Protein AF-A0A8T5DBQ5-F1 (afdb_monomer_lite)

Secondary structure (DSSP, 8-state):
-HHHHHHHHHHHHHHHHHHHHHHHHHHHHHHHHHHHHHHIIIIIS---TT-

Radius of gyration: 21.61 Å; chains: 1; bounding box: 51×16×52 Å

Structure (mmCIF, N/CA/C/O backbone):
data_AF-A0A8T5DBQ5-F1
#
_entry.id   AF-A0A8T5DBQ5-F1
#
loop_
_atom_site.group_PDB
_atom_site.id
_atom_site.type_symbol
_atom_site.label_atom_id
_atom_site.label_alt_id
_atom_site.label_comp_id
_atom_site.label_asym_id
_atom_site.label_entity_id
_atom_site.label_seq_id
_atom_site.pdbx_PDB_ins_code
_atom_site.Cartn_x
_atom_site.Cartn_y
_atom_site.Cartn_z
_atom_site.occupancy
_atom_site.B_iso_or_equiv
_atom_site.auth_seq_id
_atom_site.auth_comp_id
_atom_site.auth_asym_id
_atom_site.auth_atom_id
_atom_site.pdbx_PDB_model_num
ATOM 1 N N . MET A 1 1 ? 30.936 1.450 -31.540 1.00 62.09 1 MET A N 1
ATOM 2 C CA . MET A 1 1 ? 29.714 2.280 -31.666 1.00 62.09 1 MET A CA 1
ATOM 3 C C . MET A 1 1 ? 28.447 1.483 -31.382 1.00 62.09 1 MET A C 1
ATOM 5 O O . MET A 1 1 ? 27.828 1.766 -30.372 1.00 62.09 1 MET A O 1
ATOM 9 N N . ILE A 1 2 ? 28.104 0.444 -32.156 1.00 70.19 2 ILE A N 1
ATOM 10 C CA . ILE A 1 2 ? 26.889 -0.373 -31.915 1.00 70.19 2 ILE A CA 1
ATOM 11 C C . ILE A 1 2 ? 26.878 -1.014 -30.512 1.00 70.19 2 ILE A C 1
ATOM 13 O O . ILE A 1 2 ? 25.875 -0.945 -29.815 1.00 70.19 2 ILE A O 1
ATOM 17 N N . SER A 1 3 ? 28.021 -1.533 -30.047 1.00 72.00 3 SER A N 1
ATOM 18 C CA . SER A 1 3 ? 28.164 -2.086 -28.687 1.00 72.00 3 SER A CA 1
ATOM 19 C C . SER A 1 3 ? 27.942 -1.066 -27.561 1.00 72.00 3 SER A C 1
ATOM 21 O O . SER A 1 3 ? 27.531 -1.461 -26.480 1.00 72.00 3 SER A O 1
ATOM 23 N N . SER A 1 4 ? 28.221 0.220 -27.795 1.00 71.00 4 SER A N 1
ATOM 24 C CA . SER A 1 4 ? 28.022 1.283 -26.796 1.00 71.00 4 SER A CA 1
ATOM 25 C C . SER A 1 4 ? 26.561 1.718 -26.736 1.00 71.00 4 SER A C 1
ATOM 27 O O . SER A 1 4 ? 26.056 2.003 -25.662 1.00 71.00 4 SER A O 1
ATOM 29 N N . ILE A 1 5 ? 25.872 1.717 -27.881 1.00 70.81 5 ILE A N 1
ATOM 30 C CA . ILE A 1 5 ? 24.430 1.976 -27.948 1.00 70.81 5 ILE A CA 1
ATOM 31 C C . ILE A 1 5 ? 23.668 0.827 -27.275 1.00 70.81 5 ILE A C 1
ATOM 33 O O . ILE A 1 5 ? 22.759 1.070 -26.494 1.00 70.81 5 ILE A O 1
ATOM 37 N N . LEU A 1 6 ? 24.081 -0.423 -27.515 1.00 69.94 6 LEU A N 1
ATOM 38 C CA . LEU A 1 6 ? 23.490 -1.595 -26.863 1.00 69.94 6 LEU A CA 1
ATOM 39 C C . LEU A 1 6 ? 23.696 -1.603 -25.343 1.00 69.94 6 LEU A C 1
ATOM 41 O O . LEU A 1 6 ? 22.778 -2.005 -24.635 1.00 69.94 6 LEU A O 1
ATOM 45 N N . SER A 1 7 ? 24.854 -1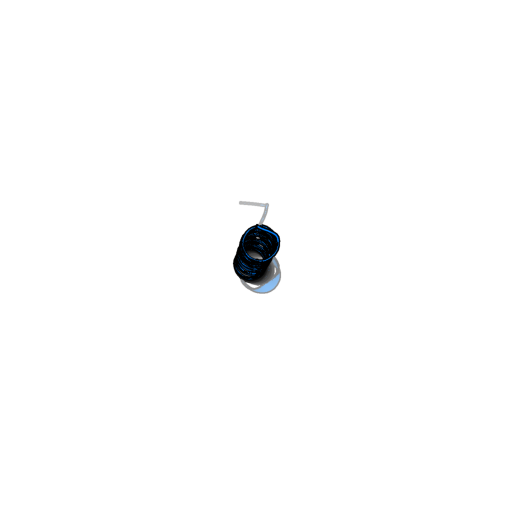.162 -24.833 1.00 71.38 7 SER A N 1
ATOM 46 C CA . SER A 1 7 ? 25.057 -1.094 -23.379 1.00 71.38 7 SER A CA 1
ATOM 47 C C . SER A 1 7 ? 24.247 0.031 -22.736 1.00 71.38 7 SER A C 1
ATOM 49 O O . SER A 1 7 ? 23.655 -0.209 -21.695 1.00 71.38 7 SER A O 1
ATOM 51 N N . MET A 1 8 ? 24.147 1.207 -23.372 1.00 70.62 8 MET A N 1
ATOM 52 C CA . MET A 1 8 ? 23.297 2.299 -22.872 1.00 70.62 8 MET A CA 1
ATOM 53 C C . MET A 1 8 ? 21.818 1.898 -22.828 1.00 70.62 8 MET A C 1
ATOM 55 O O . MET A 1 8 ? 21.148 2.146 -21.835 1.00 70.62 8 MET A O 1
ATOM 59 N N . VAL A 1 9 ? 21.315 1.220 -23.865 1.00 71.50 9 VAL A N 1
ATOM 60 C CA . VAL A 1 9 ? 19.926 0.727 -23.882 1.00 71.50 9 VAL A CA 1
ATOM 61 C C . VAL A 1 9 ? 19.698 -0.341 -22.807 1.00 71.50 9 VAL A C 1
ATOM 63 O O . VAL A 1 9 ? 18.644 -0.367 -22.181 1.00 71.50 9 VAL A O 1
ATOM 66 N N . ALA A 1 10 ? 20.670 -1.226 -22.572 1.00 67.56 10 ALA A N 1
ATOM 67 C CA . ALA A 1 10 ? 20.564 -2.233 -21.518 1.00 67.56 10 ALA A CA 1
ATOM 68 C C . ALA A 1 10 ? 20.565 -1.612 -20.109 1.00 67.56 10 ALA A C 1
ATOM 70 O O . ALA A 1 10 ? 19.843 -2.094 -19.241 1.00 67.56 10 ALA A O 1
ATOM 71 N N . GLU A 1 11 ? 21.343 -0.550 -19.899 1.00 68.88 11 GLU A N 1
ATOM 72 C CA . GLU A 1 11 ? 21.418 0.198 -18.640 1.00 68.88 11 GLU A CA 1
ATOM 73 C C . GLU A 1 11 ? 20.106 0.946 -18.357 1.00 68.88 11 GLU A C 1
ATOM 75 O O . GLU A 1 11 ? 19.537 0.773 -17.285 1.00 68.88 11 GLU A O 1
ATOM 80 N N . GLU A 1 12 ? 19.526 1.634 -19.348 1.00 68.56 12 GLU A N 1
ATOM 81 C CA . GLU A 1 12 ? 18.211 2.285 -19.204 1.00 68.56 12 GLU A CA 1
ATOM 82 C C . GLU A 1 12 ? 17.082 1.291 -18.889 1.00 68.56 12 GLU A C 1
ATOM 84 O O . GLU A 1 12 ? 16.219 1.561 -18.052 1.00 68.56 12 GLU A O 1
ATOM 89 N N . VAL A 1 13 ? 17.074 0.127 -19.548 1.00 70.12 13 VAL A N 1
ATOM 90 C CA . VAL A 1 13 ? 16.075 -0.921 -19.284 1.00 70.12 13 VAL A CA 1
ATOM 91 C C . VAL A 1 13 ? 16.261 -1.512 -17.884 1.00 70.12 13 VAL A C 1
ATOM 93 O O . VAL A 1 13 ? 15.274 -1.822 -17.214 1.00 70.12 13 VAL A O 1
ATOM 96 N N . HIS A 1 14 ? 17.507 -1.659 -17.428 1.00 71.19 14 HIS A N 1
ATOM 97 C CA . HIS A 1 14 ? 17.803 -2.146 -16.085 1.00 71.19 14 HIS A CA 1
ATOM 98 C C . HIS A 1 14 ? 17.384 -1.139 -15.005 1.00 71.19 14 HIS A C 1
ATOM 100 O O . HIS A 1 14 ? 16.722 -1.533 -14.045 1.00 71.19 14 HIS A O 1
ATOM 106 N N . ASP A 1 15 ? 17.667 0.149 -15.208 1.00 74.38 15 ASP A N 1
ATOM 107 C CA . ASP A 1 15 ? 17.265 1.235 -14.308 1.00 74.38 15 ASP A CA 1
ATOM 108 C C . ASP A 1 15 ? 15.741 1.357 -14.211 1.00 74.38 15 ASP A C 1
ATOM 110 O O . ASP A 1 15 ? 15.190 1.486 -13.117 1.00 74.38 15 ASP A O 1
ATOM 114 N N . GLN A 1 16 ? 15.025 1.250 -15.335 1.00 74.31 16 GLN A N 1
ATOM 115 C CA . GLN A 1 16 ? 13.560 1.238 -15.326 1.00 74.31 16 GLN A CA 1
ATOM 116 C C . GLN A 1 16 ? 13.001 0.026 -14.577 1.00 74.31 16 GLN A C 1
ATOM 118 O O . GLN A 1 16 ? 12.063 0.177 -13.797 1.00 74.31 16 GLN A O 1
ATOM 123 N N . ALA A 1 17 ? 13.565 -1.166 -14.781 1.00 74.12 17 ALA A N 1
ATOM 124 C CA . ALA A 1 17 ? 13.133 -2.365 -14.066 1.00 74.12 17 ALA A CA 1
ATOM 125 C C . ALA A 1 17 ? 13.344 -2.236 -12.547 1.00 74.12 17 ALA A C 1
ATOM 127 O O . ALA A 1 17 ? 12.479 -2.656 -11.776 1.00 74.12 17 ALA A O 1
ATOM 128 N N . LEU A 1 18 ? 14.450 -1.616 -12.123 1.00 79.50 18 LEU A N 1
ATOM 129 C CA . LEU A 1 18 ? 14.724 -1.321 -10.717 1.00 79.50 18 LEU A CA 1
ATOM 130 C C . LEU A 1 18 ? 13.693 -0.335 -10.141 1.00 79.50 18 LEU A C 1
ATOM 132 O O . LEU A 1 18 ? 13.089 -0.614 -9.109 1.00 79.50 18 LEU A O 1
ATOM 136 N N . LEU A 1 19 ? 13.417 0.763 -10.854 1.00 80.88 19 LEU A N 1
ATOM 137 C CA . LEU A 1 19 ? 12.402 1.756 -10.478 1.00 80.88 19 LEU A CA 1
ATOM 138 C C . LEU A 1 19 ? 11.000 1.142 -10.343 1.00 80.88 19 LEU A C 1
ATOM 140 O O . LEU A 1 19 ? 10.252 1.502 -9.434 1.00 80.88 19 LEU A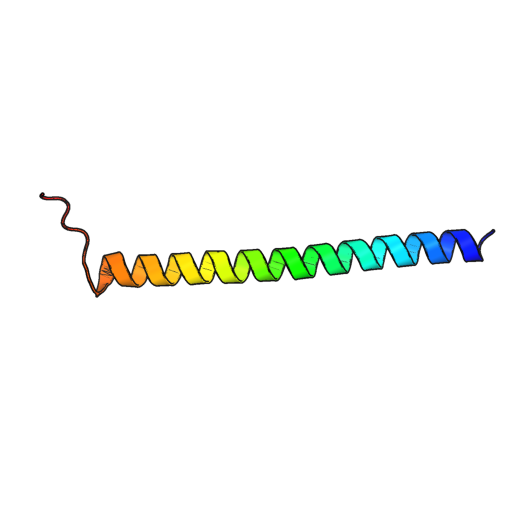 O 1
ATOM 144 N N . PHE A 1 20 ? 10.633 0.210 -11.227 1.00 84.31 20 PHE A N 1
ATOM 145 C CA . PHE A 1 20 ? 9.359 -0.506 -11.136 1.00 84.31 20 PHE A CA 1
ATOM 146 C C . PHE A 1 20 ? 9.286 -1.412 -9.905 1.00 84.31 20 PHE A C 1
ATOM 148 O O . PHE A 1 20 ? 8.243 -1.442 -9.254 1.00 84.31 20 PHE A O 1
ATOM 155 N N . LEU A 1 21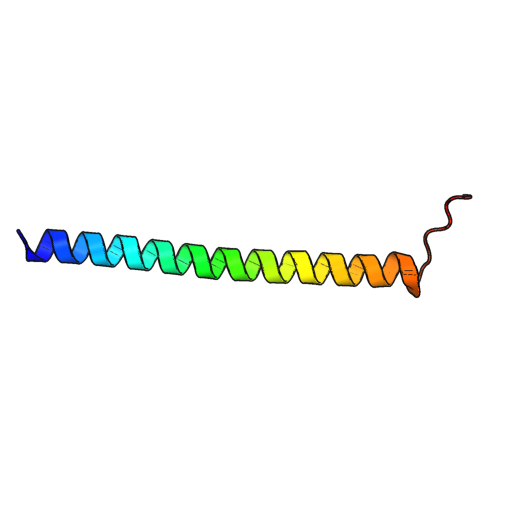 ? 10.376 -2.110 -9.570 1.00 84.75 21 LEU A N 1
ATOM 156 C CA . LEU A 1 21 ? 10.448 -2.967 -8.385 1.00 84.75 21 LEU A CA 1
ATOM 157 C C . LEU A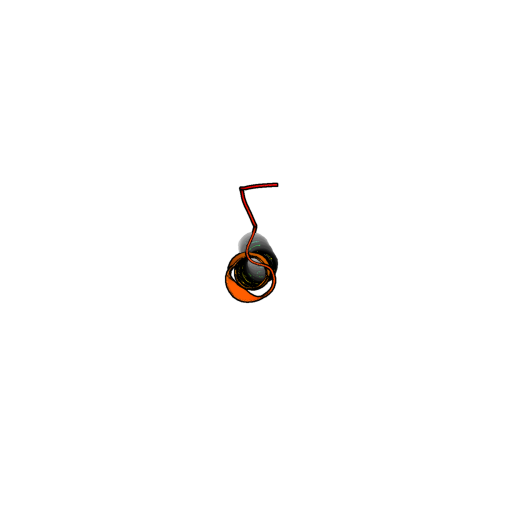 1 21 ? 10.293 -2.148 -7.094 1.00 84.75 21 LEU A C 1
ATOM 159 O O . LEU A 1 21 ? 9.489 -2.493 -6.230 1.00 84.75 21 LEU A O 1
ATOM 163 N N . GLU A 1 22 ? 11.021 -1.035 -6.989 1.00 83.06 22 GLU A N 1
ATOM 164 C CA . GLU A 1 22 ? 10.932 -0.120 -5.845 1.00 83.06 22 GLU A CA 1
ATOM 165 C C . GLU A 1 22 ? 9.527 0.484 -5.721 1.00 83.06 22 GLU A C 1
ATOM 167 O O . GLU A 1 22 ? 8.963 0.568 -4.629 1.00 83.06 22 GLU A O 1
ATOM 172 N N . PHE A 1 23 ? 8.923 0.870 -6.848 1.00 89.75 23 PHE A N 1
ATOM 173 C CA . PHE A 1 23 ? 7.561 1.390 -6.865 1.00 89.75 23 PHE A CA 1
ATOM 174 C C . PHE A 1 23 ? 6.535 0.339 -6.425 1.00 89.75 23 PHE A C 1
ATOM 176 O O . PHE A 1 23 ? 5.639 0.653 -5.638 1.00 89.75 23 PHE A O 1
ATOM 183 N N . GLU A 1 24 ? 6.661 -0.903 -6.899 1.00 91.06 24 GLU A N 1
ATOM 184 C CA . GLU A 1 24 ? 5.788 -2.008 -6.499 1.00 91.06 24 GLU A CA 1
ATOM 185 C C . 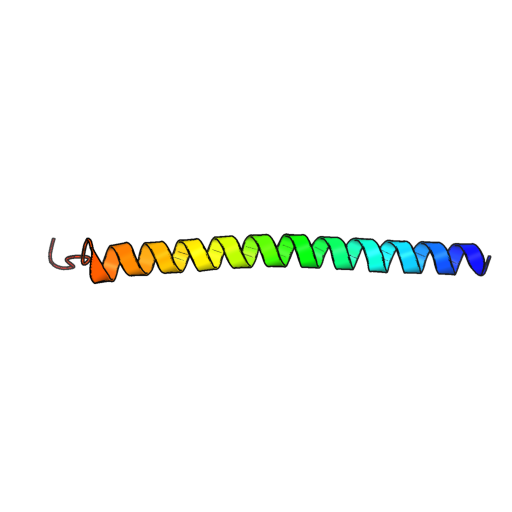GLU A 1 24 ? 5.852 -2.240 -4.987 1.00 91.06 24 GLU A C 1
ATOM 187 O O . GLU A 1 24 ? 4.807 -2.300 -4.336 1.00 91.06 24 GLU A O 1
ATOM 192 N N . GLU A 1 25 ? 7.053 -2.282 -4.408 1.00 88.81 25 GLU A N 1
ATOM 193 C CA . GLU A 1 25 ? 7.237 -2.448 -2.964 1.00 88.81 25 GLU A CA 1
ATOM 194 C C . GLU A 1 25 ? 6.545 -1.328 -2.172 1.00 88.81 25 GLU A C 1
ATOM 196 O O . GLU A 1 25 ? 5.777 -1.599 -1.242 1.00 88.81 25 GLU A O 1
ATOM 201 N N . VAL A 1 26 ? 6.731 -0.069 -2.581 1.00 92.25 26 VAL A N 1
ATOM 202 C CA . VAL A 1 26 ? 6.092 1.087 -1.933 1.00 92.25 26 VAL A CA 1
ATOM 203 C C . VAL A 1 26 ? 4.567 1.003 -2.020 1.00 92.25 26 VAL A C 1
ATOM 205 O O . VAL A 1 26 ? 3.879 1.250 -1.023 1.00 92.25 26 VAL A O 1
ATOM 208 N N . VAL A 1 27 ? 4.019 0.627 -3.179 1.00 94.06 27 VAL A N 1
ATOM 209 C CA . VAL A 1 27 ? 2.568 0.467 -3.365 1.00 94.06 27 VAL A CA 1
ATOM 210 C C . VAL A 1 27 ? 2.029 -0.656 -2.484 1.00 94.06 27 VAL A C 1
ATOM 212 O O . VAL A 1 27 ? 1.012 -0.464 -1.815 1.00 94.06 27 VAL A O 1
ATOM 215 N N . VAL A 1 28 ? 2.708 -1.802 -2.428 1.00 95.38 28 VAL A N 1
ATOM 216 C CA . VAL A 1 28 ? 2.300 -2.945 -1.599 1.00 95.38 28 VAL A CA 1
ATOM 217 C C . VAL A 1 28 ? 2.280 -2.562 -0.119 1.00 95.38 28 VAL A C 1
ATOM 219 O O . VAL A 1 28 ? 1.294 -2.838 0.572 1.00 95.38 28 VAL A O 1
ATOM 222 N N . VAL A 1 29 ? 3.314 -1.871 0.367 1.00 95.69 29 VAL A N 1
ATOM 223 C CA . VAL A 1 29 ? 3.378 -1.399 1.759 1.00 95.69 29 VAL A CA 1
ATOM 224 C C . VAL A 1 29 ? 2.269 -0.385 2.050 1.00 95.69 29 VAL A C 1
ATOM 226 O O . VAL A 1 29 ? 1.584 -0.500 3.070 1.00 95.69 29 VAL A O 1
ATOM 229 N N . ALA A 1 30 ? 2.033 0.575 1.152 1.00 95.62 30 ALA A N 1
ATOM 230 C CA . ALA A 1 30 ? 0.993 1.590 1.320 1.00 95.62 30 ALA A CA 1
ATOM 231 C C . ALA A 1 30 ? -0.421 0.982 1.342 1.00 95.62 30 ALA A C 1
ATOM 233 O O . ALA A 1 30 ? -1.231 1.314 2.213 1.00 95.62 30 ALA A O 1
ATOM 234 N N . VAL A 1 31 ? -0.713 0.058 0.423 1.00 96.50 31 VAL A N 1
ATOM 235 C CA . VAL A 1 31 ? -1.995 -0.660 0.372 1.00 96.50 31 VAL A CA 1
ATOM 236 C C . VAL A 1 31 ? -2.169 -1.532 1.614 1.00 96.50 31 VAL A C 1
ATOM 238 O O . VAL A 1 31 ? -3.232 -1.499 2.234 1.00 96.50 31 VAL A O 1
ATOM 241 N N . GLY A 1 32 ? -1.128 -2.256 2.032 1.00 96.50 32 GLY A N 1
ATOM 242 C CA . GLY A 1 32 ? -1.150 -3.055 3.258 1.00 96.50 32 GLY A CA 1
ATOM 243 C C . GLY A 1 32 ? -1.461 -2.210 4.494 1.00 96.50 32 GLY A C 1
ATOM 244 O O . GLY A 1 32 ? -2.328 -2.570 5.292 1.00 96.50 32 GLY A O 1
ATOM 245 N N . PHE A 1 33 ? -0.829 -1.042 4.618 1.00 96.25 33 PHE A N 1
ATOM 246 C CA . PHE A 1 33 ? -1.098 -0.106 5.708 1.00 96.25 33 PHE A CA 1
ATOM 247 C C . PHE A 1 33 ? -2.542 0.416 5.689 1.00 96.25 33 PHE A C 1
ATOM 249 O O . PHE A 1 33 ? -3.205 0.421 6.727 1.00 96.25 33 PHE A O 1
ATOM 256 N N . LEU A 1 34 ? -3.069 0.785 4.516 1.00 96.31 34 LEU A N 1
ATOM 257 C CA . LEU A 1 34 ? -4.467 1.201 4.365 1.00 96.31 34 LEU A CA 1
ATOM 258 C C . LEU A 1 34 ? -5.446 0.103 4.789 1.00 96.31 34 LEU A C 1
ATOM 260 O O . LEU A 1 34 ? -6.400 0.391 5.510 1.00 96.31 34 LEU A O 1
ATOM 264 N N . VAL A 1 35 ? -5.201 -1.150 4.404 1.00 96.06 35 VAL A N 1
ATOM 265 C CA . VAL A 1 35 ? -6.042 -2.289 4.806 1.00 96.06 35 VAL A CA 1
ATOM 266 C C . VAL A 1 35 ? -6.022 -2.475 6.324 1.00 96.06 35 VAL A C 1
ATOM 268 O O . VAL A 1 35 ? -7.074 -2.680 6.933 1.00 96.06 35 VAL A O 1
ATOM 271 N N . VAL A 1 36 ? -4.852 -2.349 6.957 1.00 94.88 36 VAL A N 1
ATOM 272 C CA . VAL A 1 36 ? -4.730 -2.415 8.422 1.00 94.88 36 VAL A CA 1
ATOM 273 C C . VAL A 1 36 ? -5.512 -1.285 9.090 1.00 94.88 36 VAL A C 1
ATOM 275 O O . VAL A 1 36 ? -6.239 -1.541 10.052 1.00 94.88 36 VAL A O 1
ATOM 278 N N . LEU A 1 37 ? -5.420 -0.056 8.575 1.00 93.06 37 LEU A N 1
ATOM 279 C CA . LEU A 1 37 ? -6.198 1.073 9.087 1.00 93.06 37 LEU A CA 1
ATOM 280 C C . LEU A 1 37 ? -7.700 0.851 8.914 1.00 93.06 37 LEU A C 1
ATOM 282 O O . LEU A 1 37 ? -8.455 1.070 9.858 1.00 93.06 37 LEU A O 1
ATOM 286 N N . MET A 1 38 ? -8.143 0.374 7.750 1.00 92.19 38 MET A N 1
ATOM 287 C CA . MET A 1 38 ? -9.547 0.031 7.528 1.00 92.19 38 MET A CA 1
ATOM 288 C C . MET A 1 38 ? -10.017 -1.005 8.550 1.00 92.19 38 MET A C 1
ATOM 290 O O . MET A 1 38 ? -11.024 -0.800 9.219 1.00 92.19 38 MET A O 1
ATOM 294 N N . TYR A 1 39 ? -9.268 -2.087 8.747 1.00 92.62 39 TYR A N 1
ATOM 295 C CA . TYR A 1 39 ? -9.613 -3.081 9.759 1.00 92.62 39 TYR A CA 1
ATOM 296 C C . TYR A 1 39 ? -9.683 -2.469 11.169 1.00 92.62 39 TYR A C 1
ATOM 298 O O . TYR A 1 39 ? -10.634 -2.716 11.915 1.00 92.62 39 TYR A O 1
ATOM 306 N N . ALA A 1 40 ? -8.713 -1.627 11.528 1.00 90.81 40 ALA A N 1
ATOM 307 C CA . ALA A 1 40 ? -8.690 -0.954 12.820 1.00 90.81 40 ALA A CA 1
ATOM 308 C C . ALA A 1 40 ? -9.928 -0.067 13.026 1.00 90.81 40 ALA A C 1
ATOM 310 O O . ALA A 1 40 ? -10.578 -0.198 14.060 1.00 90.81 40 ALA A O 1
ATOM 311 N N . PHE A 1 41 ? -10.287 0.768 12.049 1.00 86.94 41 PHE A N 1
ATOM 312 C CA . PHE A 1 41 ? -11.389 1.732 12.157 1.00 86.94 41 PHE A CA 1
ATOM 313 C C . PHE A 1 41 ? -12.783 1.158 11.913 1.00 86.94 41 PHE A C 1
ATOM 315 O O . PHE A 1 41 ? -13.753 1.799 12.305 1.00 86.94 41 PHE A O 1
ATOM 322 N N . TYR A 1 42 ? -12.915 0.007 11.250 1.00 85.06 42 TYR A N 1
ATOM 323 C CA . TYR A 1 42 ? -14.221 -0.606 10.974 1.00 85.06 42 TYR A CA 1
ATOM 324 C C . TYR A 1 42 ? -14.534 -1.799 11.878 1.00 85.06 42 TYR A C 1
ATOM 326 O O . TYR A 1 42 ? -15.707 -2.071 12.119 1.00 85.06 42 TYR A O 1
ATOM 334 N N . VAL A 1 43 ? -13.518 -2.507 12.383 1.00 85.62 43 VAL A N 1
ATOM 335 C CA . VAL A 1 43 ? -13.721 -3.736 13.166 1.00 85.62 43 VAL A CA 1
ATOM 336 C C . VAL A 1 43 ? -13.344 -3.542 14.627 1.00 85.62 43 VAL A C 1
ATOM 338 O O . VAL A 1 43 ? -14.161 -3.794 15.509 1.00 85.62 43 VAL A O 1
ATOM 341 N N . LYS A 1 44 ? -12.105 -3.122 14.907 1.00 83.50 44 LYS A N 1
ATOM 342 C CA . LYS A 1 44 ? -11.574 -3.145 16.281 1.00 83.50 44 LYS A CA 1
ATOM 343 C C . LYS A 1 44 ? -11.926 -1.894 17.089 1.00 83.50 44 LYS A C 1
ATOM 345 O O . LYS A 1 44 ? -12.248 -2.001 18.268 1.00 83.50 44 LYS A O 1
ATOM 350 N N . TRP A 1 45 ? -11.876 -0.732 16.451 1.00 83.88 45 TRP A N 1
ATOM 351 C CA . TRP A 1 45 ? -12.225 0.568 17.014 1.00 83.88 45 TRP A CA 1
ATOM 352 C C . TRP A 1 45 ? -13.133 1.300 16.027 1.00 83.88 45 TRP A C 1
ATOM 354 O O . TRP A 1 45 ? -12.676 2.229 15.356 1.00 83.88 45 TRP A O 1
ATOM 364 N N . PRO A 1 46 ? -14.397 0.848 15.895 1.00 73.94 46 PRO A N 1
ATOM 365 C CA . PRO A 1 46 ? -15.370 1.488 15.027 1.00 73.94 46 PRO A CA 1
ATOM 366 C C . PRO A 1 46 ? -15.407 2.985 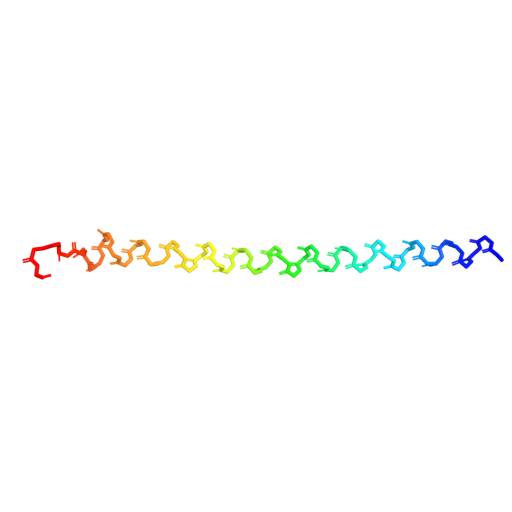15.319 1.00 73.94 46 PRO A C 1
ATOM 368 O O . PRO A 1 46 ? -15.670 3.394 16.452 1.00 73.94 46 PRO A O 1
ATOM 371 N N . TYR A 1 47 ? -15.089 3.794 14.308 1.00 69.19 47 TYR A N 1
ATOM 372 C CA . TYR A 1 47 ? -15.100 5.247 14.432 1.00 69.19 47 TYR A CA 1
ATOM 373 C C . TYR A 1 47 ? -16.510 5.711 14.816 1.00 69.19 47 TYR A C 1
ATOM 375 O O . TYR A 1 47 ? -17.442 5.643 14.009 1.00 69.19 47 TYR A O 1
ATOM 383 N N . ASN A 1 48 ? -16.670 6.149 16.066 1.00 74.19 48 ASN A N 1
ATOM 384 C CA . ASN A 1 48 ? -17.920 6.710 16.548 1.00 74.19 48 ASN A CA 1
ATOM 385 C C . ASN A 1 48 ? -18.017 8.159 16.062 1.00 74.19 48 ASN A C 1
ATOM 387 O O . ASN A 1 48 ? -17.278 9.020 16.525 1.00 74.19 48 ASN A O 1
ATOM 391 N N . LYS A 1 49 ? -18.917 8.406 15.108 1.00 65.69 49 LYS A N 1
ATOM 392 C CA . LYS A 1 49 ? -19.147 9.726 14.500 1.00 65.69 49 LYS A CA 1
ATOM 393 C C . LYS A 1 49 ? -19.886 10.700 15.429 1.00 65.69 49 LYS A C 1
ATOM 395 O O . LYS A 1 49 ? -20.085 11.846 15.044 1.00 65.69 49 LYS A O 1
ATOM 400 N N . GLU A 1 50 ? -20.348 10.230 16.588 1.00 67.19 50 GLU A N 1
ATOM 401 C CA . GLU A 1 50 ? -21.224 10.975 17.503 1.00 67.19 50 GLU A CA 1
ATOM 402 C C . GLU A 1 50 ? -20.485 11.656 18.672 1.00 67.19 50 GLU A C 1
ATOM 404 O O . GLU A 1 50 ? -21.140 12.263 19.519 1.00 67.19 50 GLU A O 1
ATOM 409 N N . ILE A 1 51 ? -19.147 11.585 18.723 1.00 55.25 51 ILE A N 1
ATOM 410 C CA . ILE A 1 51 ? -18.299 12.342 19.667 1.00 55.25 51 ILE A CA 1
ATOM 411 C C . ILE A 1 51 ? -17.468 13.368 18.899 1.00 55.25 51 ILE A C 1
ATOM 413 O O . ILE A 1 51 ? -16.835 12.965 17.896 1.00 55.25 51 ILE A O 1
#

pLDDT: mean 80.97, std 11.28, range [55.25, 96.5]

Foldseek 3Di:
DVVVVVVVVVVVVVVVVVVVVVVVVVVVVVVVVVVVVCCCCVPVNPDDPPD

Sequence (51 aa):
MISSILSMVAEEVHDQALLFLEFEEVVVVAVGFLVVLMYAFYVKWPYNKEI